Protein AF-A0A6A1Q3D6-F1 (afdb_monomer_lite)

Sequence (151 aa):
LRQRRPGRRQGRGWGRGRGHGARGGKAEDREWLPVTKLGRLVKDMKIKSLEEIYLFSLPIKESEIIDFFLRASLKDEVLKIMPVQKQTSAGQRTRFKAGCTATLGNFAKATFDAISKTYSYLTPYLWKETVFTKSPYQEFTDHLVKTHTRV

Foldseek 3Di:
DDDDDDDDDDDDDPPPPPDPPPPPPPPDVDDDDDPDPVSVCQVVCVDPDVVLCVVVVPDDDDCVSVCSHCVVPDDDDQPDKDWDWDADPVGIDIDIDSADPDPVNVVVVVVVVVVVCVVVDDDPVNPPDDDDDDRSCVVCVVVSVPPPDDD

pLDDT: mean 79.07, std 19.62, range [31.59, 95.69]

Organism: Balaenoptera physalus (NCBI:txid9770)

Structure (mmCIF, N/CA/C/O backbone):
data_AF-A0A6A1Q3D6-F1
#
_entry.id   AF-A0A6A1Q3D6-F1
#
loop_
_atom_site.group_PDB
_atom_site.id
_atom_site.type_symbol
_atom_site.label_atom_id
_atom_site.label_alt_id
_atom_site.label_comp_id
_atom_site.label_asym_id
_atom_site.label_entity_id
_atom_site.label_seq_id
_atom_site.pdbx_PDB_ins_code
_atom_site.Cartn_x
_atom_site.Cartn_y
_atom_site.Cartn_z
_atom_site.occupancy
_atom_site.B_iso_or_equiv
_atom_site.auth_seq_id
_atom_site.auth_comp_id
_atom_site.auth_asym_id
_atom_site.auth_atom_id
_atom_site.pdbx_PDB_model_num
ATOM 1 N N . LEU A 1 1 ? 6.501 -2.565 -78.449 1.00 41.56 1 LEU A N 1
ATOM 2 C CA . LEU A 1 1 ? 7.120 -1.585 -77.518 1.00 41.56 1 LEU A CA 1
ATOM 3 C C . LEU A 1 1 ? 6.278 -0.310 -77.485 1.00 41.56 1 LEU A C 1
ATOM 5 O O . LEU A 1 1 ? 5.764 0.059 -78.527 1.00 41.56 1 LEU A O 1
ATOM 9 N N . ARG A 1 2 ? 6.216 0.353 -76.318 1.00 31.59 2 ARG A N 1
ATOM 10 C CA . ARG A 1 2 ? 5.462 1.580 -75.948 1.00 31.59 2 ARG A CA 1
ATOM 11 C C . ARG A 1 2 ? 4.020 1.353 -75.477 1.00 31.59 2 ARG A C 1
ATOM 13 O O . ARG A 1 2 ? 3.130 1.056 -76.252 1.00 31.59 2 ARG A O 1
ATOM 20 N N . GLN A 1 3 ? 3.820 1.266 -74.162 1.00 36.19 3 GLN A N 1
ATOM 21 C CA . GLN A 1 3 ? 3.681 2.374 -73.194 1.00 36.19 3 GLN A CA 1
ATOM 22 C C . GLN A 1 3 ? 2.286 3.017 -73.219 1.00 36.19 3 GLN A C 1
ATOM 24 O O . GLN A 1 3 ? 2.004 3.884 -74.038 1.00 36.19 3 GLN A O 1
ATOM 29 N N . ARG A 1 4 ? 1.465 2.659 -72.225 1.00 34.00 4 ARG A N 1
ATOM 30 C CA . ARG A 1 4 ? 0.424 3.525 -71.657 1.00 34.00 4 ARG A CA 1
ATOM 31 C C . ARG A 1 4 ? 0.425 3.367 -70.131 1.00 34.00 4 ARG A C 1
ATOM 33 O O . ARG A 1 4 ? 0.056 2.324 -69.604 1.00 34.00 4 ARG A O 1
ATOM 40 N N . ARG A 1 5 ? 0.855 4.411 -69.426 1.00 37.56 5 ARG A N 1
ATOM 41 C CA . ARG A 1 5 ? 0.463 4.746 -68.043 1.00 37.56 5 ARG A CA 1
ATOM 42 C C . ARG A 1 5 ? -0.208 6.137 -68.108 1.00 37.56 5 ARG A C 1
ATOM 44 O O . ARG A 1 5 ? 0.009 6.831 -69.096 1.00 37.56 5 ARG A O 1
ATOM 51 N N . PRO A 1 6 ? -0.815 6.662 -67.033 1.00 48.72 6 PRO A N 1
ATOM 52 C CA . PRO A 1 6 ? -1.870 6.121 -66.169 1.00 48.72 6 PRO A CA 1
ATOM 53 C C . PRO A 1 6 ? -3.030 7.148 -66.025 1.00 48.72 6 PRO A C 1
ATOM 55 O O . PRO A 1 6 ? -2.848 8.334 -66.282 1.00 48.72 6 PRO A O 1
ATOM 58 N N . GLY A 1 7 ? -4.222 6.742 -65.571 1.00 35.59 7 GLY A N 1
ATOM 59 C CA . GLY A 1 7 ? -5.376 7.653 -65.473 1.00 35.59 7 GLY A CA 1
ATOM 60 C C . GLY A 1 7 ? -6.240 7.456 -64.230 1.00 35.59 7 GLY A C 1
ATOM 61 O O . GLY A 1 7 ? -7.177 6.672 -64.252 1.00 35.59 7 GLY A O 1
ATOM 62 N N . ARG A 1 8 ? -5.898 8.189 -63.162 1.00 42.59 8 ARG A N 1
ATOM 63 C CA . ARG A 1 8 ? -6.758 8.683 -62.065 1.00 42.59 8 ARG A CA 1
ATOM 64 C C . ARG A 1 8 ? -7.980 7.834 -61.667 1.00 42.59 8 ARG A C 1
ATOM 66 O O . ARG A 1 8 ? -9.087 8.062 -62.143 1.00 42.59 8 ARG A O 1
ATOM 73 N N . ARG A 1 9 ? -7.831 7.032 -60.606 1.00 37.78 9 ARG A N 1
ATOM 74 C CA . ARG A 1 9 ? -8.917 6.864 -59.628 1.00 37.78 9 ARG A CA 1
ATOM 75 C C . ARG A 1 9 ? -8.699 7.860 -58.496 1.00 37.78 9 ARG A C 1
ATOM 77 O O . ARG A 1 9 ? -7.696 7.811 -57.791 1.00 37.78 9 ARG A O 1
ATOM 84 N N . GLN A 1 10 ? -9.631 8.799 -58.412 1.00 43.88 10 GLN A N 1
ATOM 85 C CA . GLN A 1 10 ? -9.745 9.839 -57.402 1.00 43.88 10 GLN A CA 1
ATOM 86 C C . GLN A 1 10 ? -9.635 9.220 -56.003 1.00 43.88 10 GLN A C 1
ATOM 88 O O . GLN A 1 10 ? -10.494 8.447 -55.579 1.00 43.88 10 GLN A O 1
ATOM 93 N N . GLY A 1 11 ? -8.539 9.532 -55.310 1.00 39.00 11 GLY A N 1
ATOM 94 C CA . GLY A 1 11 ? -8.370 9.209 -53.903 1.00 39.00 11 GLY A CA 1
ATOM 95 C C . GLY A 1 11 ? -9.460 9.907 -53.101 1.00 39.00 11 GLY A C 1
ATOM 96 O O . GLY A 1 11 ? -9.608 11.126 -53.168 1.00 39.00 11 GLY A O 1
ATOM 97 N N . ARG A 1 12 ? -10.233 9.117 -52.355 1.00 42.75 12 ARG A N 1
ATOM 98 C CA . ARG A 1 12 ? -11.112 9.615 -51.300 1.00 42.75 12 ARG A CA 1
ATOM 99 C C . ARG A 1 12 ? -10.246 10.398 -50.317 1.00 42.75 12 ARG A C 1
ATOM 101 O O . ARG A 1 12 ? -9.299 9.847 -49.761 1.00 42.75 12 ARG A O 1
ATOM 108 N N . GLY A 1 13 ? -10.546 11.684 -50.158 1.00 36.84 13 GLY A N 1
ATOM 109 C CA . GLY A 1 13 ? -9.847 12.561 -49.232 1.00 36.84 13 GLY A CA 1
ATOM 110 C C . GLY A 1 13 ? -9.879 11.978 -47.826 1.00 36.84 13 GLY A C 1
ATOM 111 O O . GLY A 1 13 ? -10.941 11.837 -47.223 1.00 36.84 13 GLY A O 1
ATOM 112 N N . TRP A 1 14 ? -8.708 11.641 -47.296 1.00 40.50 14 TRP A N 1
ATOM 113 C CA . TRP A 1 14 ? -8.535 11.513 -45.860 1.00 40.50 14 TRP A CA 1
ATOM 114 C C . TRP A 1 14 ? -8.597 12.915 -45.274 1.00 40.50 14 TRP A C 1
ATOM 116 O O . TRP A 1 14 ? -7.667 13.713 -45.417 1.00 40.50 14 TRP A O 1
ATOM 126 N N . GLY A 1 15 ? -9.738 13.217 -44.654 1.00 41.84 15 GLY A N 1
ATOM 127 C CA . GLY A 1 15 ? -9.901 14.381 -43.805 1.00 41.84 15 GLY A CA 1
ATOM 128 C C . GLY A 1 15 ? -8.746 14.420 -42.816 1.00 41.84 15 GLY A C 1
ATOM 129 O O . GLY A 1 15 ? -8.556 13.500 -42.021 1.00 41.84 15 GLY A O 1
ATOM 130 N N . ARG A 1 16 ? -7.948 15.484 -42.899 1.00 47.12 16 ARG A N 1
ATOM 131 C CA . ARG A 1 16 ? -6.964 15.824 -41.879 1.00 47.12 16 ARG A CA 1
ATOM 132 C C . ARG A 1 16 ? -7.742 16.142 -40.607 1.00 47.12 16 ARG A C 1
ATOM 134 O O . ARG A 1 16 ? -8.174 17.275 -40.405 1.00 47.12 16 ARG A O 1
ATOM 141 N N . GLY A 1 17 ? -7.965 15.109 -39.795 1.00 42.94 17 GLY A N 1
ATOM 142 C CA . GLY A 1 17 ? -8.425 15.232 -38.423 1.00 42.94 17 GLY A CA 1
ATOM 143 C C . GLY A 1 17 ? -7.482 16.183 -37.710 1.00 42.94 17 GLY A C 1
ATOM 144 O O . GLY A 1 17 ? -6.297 15.897 -37.540 1.00 42.94 17 GLY A O 1
ATOM 145 N N . ARG A 1 18 ? -8.020 17.366 -37.423 1.00 50.16 18 ARG A N 1
ATOM 146 C CA . ARG A 1 18 ? -7.360 18.476 -36.751 1.00 50.16 18 ARG A CA 1
ATOM 147 C C . ARG A 1 18 ? -6.703 17.960 -35.479 1.00 50.16 18 ARG A C 1
ATOM 149 O O . ARG A 1 18 ? -7.322 17.214 -34.725 1.00 50.16 18 ARG A O 1
ATOM 156 N N . GLY A 1 19 ? -5.445 18.352 -35.294 1.00 43.78 19 GLY A N 1
ATOM 157 C CA . GLY A 1 19 ? -4.629 17.965 -34.158 1.00 43.78 19 GLY A CA 1
ATOM 158 C C . GLY A 1 19 ? -5.402 18.105 -32.855 1.00 43.78 19 GLY A C 1
ATOM 159 O O . GLY A 1 19 ? -5.912 19.177 -32.531 1.00 43.78 19 GLY A O 1
ATOM 160 N N . HIS A 1 20 ? -5.474 17.003 -32.113 1.00 46.34 20 HIS A N 1
ATOM 161 C CA . HIS A 1 20 ? -5.787 17.067 -30.700 1.00 46.34 20 HIS A CA 1
ATOM 162 C C . HIS A 1 20 ? -4.698 17.916 -30.057 1.00 46.34 20 HIS A C 1
ATOM 164 O O . HIS A 1 20 ? -3.538 17.508 -29.991 1.00 46.34 20 HIS A O 1
ATOM 170 N N . GLY A 1 21 ? -5.080 19.130 -29.660 1.00 43.81 21 GLY A N 1
ATOM 171 C CA . GLY A 1 21 ? -4.223 20.032 -28.920 1.00 43.81 21 GLY A CA 1
ATOM 172 C C . GLY A 1 21 ? -3.617 19.275 -27.750 1.00 43.81 21 GLY A C 1
ATOM 173 O O . GLY A 1 21 ? -4.338 18.752 -26.898 1.00 43.81 21 GLY A O 1
ATOM 174 N N . ALA A 1 22 ? -2.289 19.212 -27.728 1.00 51.16 22 ALA A N 1
ATOM 175 C CA . ALA A 1 22 ? -1.538 18.871 -26.539 1.00 51.16 22 ALA A CA 1
ATOM 176 C C . ALA A 1 22 ? -1.780 19.999 -25.533 1.00 51.16 22 ALA A C 1
ATOM 178 O O . ALA A 1 22 ? -0.991 20.932 -25.399 1.00 51.16 22 ALA A O 1
ATOM 179 N N . ARG A 1 23 ? -2.930 19.944 -24.858 1.00 49.66 23 ARG A N 1
ATOM 180 C CA . ARG A 1 23 ? -3.241 20.765 -23.697 1.00 49.66 23 ARG A CA 1
ATOM 181 C C . ARG A 1 23 ? -2.432 20.173 -22.547 1.00 49.66 23 ARG A C 1
ATOM 183 O O . ARG A 1 23 ? -2.961 19.497 -21.672 1.00 49.66 23 ARG A O 1
ATOM 190 N N . GLY A 1 24 ? -1.119 20.381 -22.608 1.00 52.38 24 GLY A N 1
ATOM 191 C CA . GLY A 1 24 ? -0.220 20.259 -21.472 1.00 52.38 24 GLY A CA 1
ATOM 192 C C . GLY A 1 24 ? -0.541 21.390 -20.508 1.00 52.38 24 GLY A C 1
ATOM 193 O O . GLY A 1 24 ? 0.218 22.345 -20.390 1.00 52.38 24 GLY A O 1
ATOM 194 N N . GLY A 1 25 ? -1.723 21.321 -19.891 1.00 48.81 25 GLY A N 1
ATOM 195 C CA . GLY A 1 25 ? -2.003 22.099 -18.702 1.00 48.81 25 GLY A CA 1
ATOM 196 C C . GLY A 1 25 ? -0.977 21.671 -17.670 1.00 48.81 25 GLY A C 1
ATOM 197 O O . GLY A 1 25 ? -0.877 20.482 -17.362 1.00 48.81 25 GLY A O 1
ATOM 198 N N . LYS A 1 26 ? -0.178 22.634 -17.210 1.00 52.81 26 LYS A N 1
ATOM 199 C CA . LYS A 1 26 ? 0.660 22.498 -16.022 1.00 52.81 26 LYS A CA 1
ATOM 200 C C . LYS A 1 26 ? -0.229 21.856 -14.957 1.00 52.81 26 LYS A C 1
ATOM 202 O O . LYS A 1 26 ? -1.303 22.386 -14.679 1.00 52.81 26 LYS A O 1
ATOM 207 N N . ALA A 1 27 ? 0.139 20.669 -14.485 1.00 56.81 27 ALA A N 1
ATOM 208 C CA . ALA A 1 27 ? -0.567 20.044 -13.385 1.00 56.81 27 ALA A CA 1
ATOM 209 C C . ALA A 1 27 ? -0.338 20.954 -12.180 1.00 56.81 27 ALA A C 1
ATOM 211 O O . ALA A 1 27 ? 0.725 20.925 -11.571 1.00 56.81 27 ALA A O 1
ATOM 212 N N . GLU A 1 28 ? -1.288 21.851 -11.929 1.00 58.62 28 GLU A N 1
ATOM 213 C CA . GLU A 1 28 ? -1.453 22.460 -10.617 1.00 58.62 28 GLU A CA 1
ATOM 214 C C . GLU A 1 28 ? -1.482 21.314 -9.602 1.00 58.62 28 GLU A C 1
ATOM 216 O O . GLU A 1 28 ? -1.985 20.237 -9.943 1.00 58.62 28 GLU A O 1
ATOM 221 N N . ASP A 1 29 ? -0.911 21.511 -8.412 1.00 59.88 29 ASP A N 1
ATOM 222 C CA . ASP A 1 29 ? -0.988 20.541 -7.318 1.00 59.88 29 ASP A CA 1
ATOM 223 C C . ASP A 1 29 ? -2.467 20.304 -7.010 1.00 59.88 29 ASP A C 1
ATOM 225 O O . ASP A 1 29 ? -3.111 21.046 -6.269 1.00 59.88 29 ASP A O 1
ATOM 229 N N . ARG A 1 30 ? -3.044 19.311 -7.689 1.00 72.00 30 ARG A N 1
ATOM 230 C CA . ARG A 1 30 ? -4.455 18.988 -7.575 1.00 72.00 30 ARG A CA 1
ATOM 231 C C . ARG A 1 30 ? -4.647 18.477 -6.169 1.00 72.00 30 ARG A C 1
ATOM 233 O O . ARG A 1 30 ? -4.029 17.489 -5.778 1.00 72.00 30 ARG A O 1
ATOM 240 N N . GLU A 1 31 ? -5.517 19.149 -5.432 1.00 83.00 31 GLU A N 1
ATOM 241 C CA . GLU A 1 31 ? -5.974 18.642 -4.154 1.00 83.00 31 GLU A CA 1
ATOM 242 C C . GLU A 1 31 ? -6.473 17.204 -4.355 1.00 83.00 31 GLU A C 1
ATOM 244 O O . GLU A 1 31 ? -7.299 16.935 -5.233 1.00 83.00 31 GLU A O 1
ATOM 249 N N . TRP A 1 32 ? -5.930 16.263 -3.582 1.00 89.81 32 TRP A N 1
ATOM 250 C CA . TRP A 1 32 ? -6.307 14.861 -3.697 1.00 89.81 32 TRP A CA 1
ATOM 251 C C . TRP A 1 32 ? -7.790 14.701 -3.341 1.00 89.81 32 TRP A C 1
ATOM 253 O O . TRP A 1 32 ? -8.207 14.924 -2.201 1.00 89.81 32 TRP A O 1
ATOM 263 N N . LEU A 1 33 ? -8.598 14.338 -4.339 1.00 89.44 33 LEU A N 1
ATOM 264 C CA . LEU A 1 33 ? -10.008 13.993 -4.188 1.00 89.44 33 LEU A CA 1
ATOM 265 C C . LEU A 1 33 ? -10.132 12.464 -4.179 1.00 89.44 33 LEU A C 1
ATOM 267 O O . LEU A 1 33 ? -10.061 11.848 -5.246 1.00 89.44 33 LEU A O 1
ATOM 271 N N . PRO A 1 34 ? -10.291 11.836 -3.002 1.00 91.38 34 PRO A N 1
ATOM 272 C CA . PRO A 1 34 ? -10.255 10.388 -2.892 1.00 91.38 34 PRO A CA 1
ATOM 273 C C . PRO A 1 34 ? -11.461 9.751 -3.579 1.00 91.38 34 PRO A C 1
ATOM 275 O O . PRO A 1 34 ? -12.609 10.157 -3.380 1.00 91.38 34 PRO A O 1
ATOM 278 N N . VAL A 1 35 ? -11.206 8.704 -4.359 1.00 89.88 35 VAL A N 1
ATOM 279 C CA . VAL A 1 35 ? -12.244 7.999 -5.129 1.00 89.88 35 VAL A CA 1
ATOM 280 C C . VAL A 1 35 ? -12.695 6.743 -4.379 1.00 89.88 35 VAL A C 1
ATOM 282 O O . VAL A 1 35 ? -13.876 6.375 -4.343 1.00 89.88 35 VAL A O 1
ATOM 285 N N . THR A 1 36 ? -11.748 6.073 -3.733 1.00 92.44 36 THR A N 1
ATOM 286 C CA . THR A 1 36 ? -11.956 4.845 -2.975 1.00 92.44 36 THR A CA 1
ATOM 287 C C . THR A 1 36 ? -12.557 5.114 -1.594 1.00 92.44 36 THR A C 1
ATOM 289 O O . THR A 1 36 ? -12.526 6.220 -1.054 1.00 92.44 36 THR A O 1
ATOM 292 N N . LYS A 1 37 ? -13.151 4.071 -0.997 1.00 91.94 37 LYS A N 1
ATOM 293 C CA . LYS A 1 37 ? -13.584 4.105 0.411 1.00 91.94 37 LYS A CA 1
ATOM 294 C C . LYS A 1 37 ? -12.383 4.325 1.333 1.00 91.94 37 LYS A C 1
ATOM 296 O O . LYS A 1 37 ? -12.468 5.120 2.255 1.00 91.94 37 LYS A O 1
ATOM 301 N N . LEU A 1 38 ? -11.270 3.650 1.040 1.00 93.12 38 LEU A N 1
ATOM 302 C CA . LEU A 1 38 ? -10.036 3.757 1.809 1.00 93.12 38 LEU A CA 1
ATOM 303 C C . LEU A 1 38 ? -9.437 5.163 1.725 1.00 93.12 38 LEU A C 1
ATOM 305 O O . LEU A 1 38 ? -9.164 5.746 2.764 1.00 93.12 38 LEU A O 1
ATOM 309 N N . GLY A 1 39 ? -9.330 5.743 0.525 1.00 93.19 39 GLY A N 1
ATOM 310 C CA . GLY A 1 39 ? -8.850 7.116 0.352 1.00 93.19 39 GLY A CA 1
ATOM 311 C C . GLY A 1 39 ? -9.679 8.134 1.137 1.00 93.19 39 GLY A C 1
ATOM 312 O O . GLY A 1 39 ? -9.115 8.998 1.798 1.00 93.19 39 GLY A O 1
ATOM 313 N N . ARG A 1 40 ? -11.015 7.992 1.147 1.00 91.88 40 ARG A N 1
ATOM 314 C CA . ARG A 1 40 ? -11.905 8.851 1.951 1.00 91.88 40 ARG A CA 1
ATOM 315 C C . ARG A 1 40 ? -11.614 8.720 3.444 1.00 91.88 40 ARG A C 1
ATOM 317 O O . ARG A 1 40 ? -11.365 9.716 4.106 1.00 91.88 40 ARG A O 1
ATOM 324 N N . LEU A 1 41 ? -11.558 7.490 3.958 1.00 92.94 41 LEU A N 1
ATOM 325 C CA . LEU A 1 41 ? -11.254 7.245 5.373 1.00 92.94 41 LEU A CA 1
ATOM 326 C C . LEU A 1 41 ? -9.874 7.772 5.791 1.00 92.94 41 LEU A C 1
ATOM 328 O O . LEU A 1 41 ? -9.722 8.230 6.922 1.00 92.94 41 LEU A O 1
ATOM 332 N N . VAL A 1 42 ? -8.885 7.717 4.898 1.00 93.56 42 VAL A N 1
ATOM 333 C CA . VAL A 1 42 ? -7.542 8.259 5.147 1.00 93.56 42 VAL A CA 1
ATOM 334 C C . VAL A 1 42 ? -7.560 9.790 5.129 1.00 93.56 42 VAL A C 1
ATOM 336 O O . VAL A 1 42 ? -7.079 10.403 6.079 1.00 93.56 42 VAL A O 1
ATOM 339 N N . LYS A 1 43 ? -8.175 10.417 4.115 1.00 90.94 43 LYS A N 1
ATOM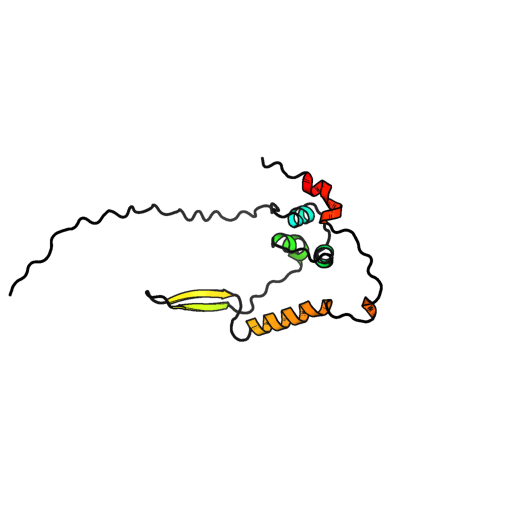 340 C CA . LYS A 1 43 ? -8.273 11.885 4.016 1.00 90.94 43 LYS A CA 1
ATOM 341 C C . LYS A 1 43 ? -9.024 12.493 5.206 1.00 90.94 43 LYS A C 1
ATOM 343 O O . LYS A 1 43 ? -8.605 13.519 5.732 1.00 90.94 43 LYS A O 1
ATOM 348 N N . ASP A 1 44 ? -10.076 11.825 5.674 1.00 90.75 44 ASP A N 1
ATOM 349 C CA . ASP A 1 44 ? -10.890 12.265 6.814 1.00 90.75 44 ASP A CA 1
ATOM 350 C C . ASP A 1 44 ? -10.279 11.885 8.183 1.00 90.75 44 ASP A C 1
ATOM 352 O O . ASP A 1 44 ? -10.947 11.981 9.218 1.00 90.75 44 ASP A O 1
ATOM 356 N N . MET A 1 45 ? -9.017 11.427 8.199 1.00 90.75 45 MET A N 1
ATOM 357 C CA . MET A 1 45 ? -8.247 11.020 9.386 1.00 90.75 45 MET A CA 1
ATOM 358 C C . MET A 1 45 ? -8.943 9.969 10.269 1.00 90.75 45 MET A C 1
ATOM 360 O O . MET A 1 45 ? -8.772 9.945 11.492 1.00 90.75 45 MET A O 1
ATOM 364 N N . LYS A 1 46 ? -9.751 9.091 9.666 1.00 90.94 46 LYS A N 1
ATOM 365 C CA . LYS A 1 46 ? -10.378 7.956 10.362 1.00 90.94 46 LYS A CA 1
ATOM 366 C C . LYS A 1 46 ? -9.417 6.787 10.516 1.00 90.94 46 LYS A C 1
ATOM 368 O O . LYS A 1 46 ? -9.435 6.141 11.556 1.00 90.94 46 LYS A O 1
ATOM 373 N N . ILE A 1 47 ? -8.576 6.567 9.508 1.00 93.19 47 ILE A N 1
ATOM 374 C CA . ILE A 1 47 ? -7.453 5.628 9.559 1.00 93.19 47 ILE A CA 1
ATOM 375 C C . ILE A 1 47 ? -6.201 6.425 9.902 1.00 93.19 47 ILE A C 1
ATOM 377 O O . ILE A 1 47 ? -5.844 7.355 9.174 1.00 93.19 47 ILE A O 1
ATOM 381 N N . LYS A 1 48 ? -5.550 6.085 11.016 1.00 90.31 48 LYS A N 1
ATOM 382 C CA . LYS A 1 48 ? -4.428 6.878 11.551 1.00 90.31 48 LYS A CA 1
ATOM 383 C C . LYS A 1 48 ? -3.061 6.352 11.136 1.00 90.31 48 LYS A C 1
ATOM 385 O O . LYS A 1 48 ? -2.087 7.098 11.205 1.00 90.31 48 LYS A O 1
ATOM 390 N N . SER A 1 49 ? -2.977 5.090 10.724 1.00 92.94 49 SER A N 1
ATOM 391 C CA . SER A 1 49 ? -1.711 4.451 10.378 1.00 92.94 49 SER A CA 1
ATOM 392 C C . SER A 1 49 ? -1.856 3.450 9.235 1.00 92.94 49 SER A C 1
ATOM 394 O O . SER A 1 49 ? -2.932 2.923 8.946 1.00 92.94 49 SER A O 1
ATOM 396 N N . LEU A 1 50 ? -0.723 3.152 8.597 1.00 92.38 50 LEU A N 1
ATOM 397 C CA . LEU A 1 50 ? -0.627 2.114 7.573 1.00 92.38 50 LEU A CA 1
ATOM 398 C C . LEU A 1 50 ? -0.795 0.701 8.163 1.00 92.38 50 LEU A C 1
ATOM 400 O O . LEU A 1 50 ? -1.205 -0.221 7.463 1.00 92.38 50 LEU A O 1
ATOM 404 N N . GLU A 1 51 ? -0.531 0.535 9.461 1.00 92.44 51 GLU A N 1
ATOM 405 C CA . GLU A 1 51 ? -0.684 -0.734 10.179 1.00 92.44 51 GLU A CA 1
ATOM 406 C C . GLU A 1 51 ? -2.143 -1.191 10.216 1.00 92.44 51 GLU A C 1
ATOM 408 O O . GLU A 1 51 ? -2.416 -2.365 9.982 1.00 92.44 51 GLU A O 1
ATOM 413 N N . GLU A 1 52 ? -3.090 -0.269 10.418 1.00 92.31 52 GLU A N 1
ATOM 414 C CA . GLU A 1 52 ? -4.525 -0.577 10.363 1.00 92.31 52 GLU A CA 1
ATOM 415 C C . GLU A 1 52 ? -4.929 -1.109 8.979 1.00 92.31 52 GLU A C 1
ATOM 417 O O . GLU A 1 52 ? -5.731 -2.035 8.866 1.00 92.31 52 GLU A O 1
ATOM 422 N N . ILE A 1 53 ? -4.341 -0.569 7.907 1.00 94.31 53 ILE A N 1
ATOM 423 C CA . ILE A 1 53 ? -4.590 -1.026 6.532 1.00 94.31 53 ILE A CA 1
ATOM 424 C C . ILE A 1 53 ? -4.023 -2.437 6.327 1.00 94.31 53 ILE A C 1
ATOM 426 O O . ILE A 1 53 ? -4.694 -3.295 5.741 1.00 94.31 53 ILE A O 1
ATOM 430 N N . TYR A 1 54 ? -2.806 -2.684 6.819 1.00 94.12 54 TYR A N 1
ATOM 431 C CA . TYR A 1 54 ? -2.128 -3.973 6.689 1.00 94.12 54 TYR A CA 1
ATOM 432 C C . TYR A 1 54 ? -2.757 -5.077 7.539 1.00 94.12 54 TYR A C 1
ATOM 434 O O . TYR A 1 54 ? -2.874 -6.201 7.049 1.00 94.12 54 TYR A O 1
ATOM 442 N N . LEU A 1 55 ? -3.246 -4.766 8.742 1.00 93.06 55 LEU A N 1
ATOM 443 C CA . LEU A 1 55 ? -3.915 -5.727 9.623 1.00 93.06 55 LEU A CA 1
ATOM 444 C C . LEU A 1 55 ? -5.113 -6.398 8.935 1.00 93.06 55 LEU A C 1
ATOM 446 O O . LEU A 1 55 ? -5.301 -7.607 9.041 1.00 93.06 55 LEU A O 1
ATOM 450 N N . PHE A 1 56 ? -5.891 -5.622 8.177 1.00 93.31 56 PHE A N 1
ATOM 451 C CA . PHE A 1 56 ? -7.060 -6.113 7.441 1.00 93.31 56 PHE A CA 1
ATOM 452 C C . PHE A 1 56 ? -6.773 -6.440 5.968 1.00 93.31 56 PHE A C 1
ATOM 454 O O . PHE A 1 56 ? -7.706 -6.735 5.221 1.00 93.31 56 PHE A O 1
ATOM 461 N N . SER A 1 57 ? -5.506 -6.390 5.532 1.00 93.56 57 SER A N 1
ATOM 462 C CA . SER A 1 57 ? -5.090 -6.672 4.147 1.00 93.56 57 SER A CA 1
ATOM 463 C C . SER A 1 57 ? -5.886 -5.884 3.091 1.00 93.56 57 SER A C 1
ATOM 465 O O . SER A 1 57 ? -6.244 -6.410 2.031 1.00 93.56 57 SER A O 1
ATOM 467 N N . LEU A 1 58 ? -6.202 -4.614 3.373 1.00 93.12 58 LEU A N 1
ATOM 468 C CA . LEU A 1 58 ? -7.007 -3.797 2.464 1.00 93.12 58 LEU A CA 1
ATOM 469 C C . LEU A 1 58 ? -6.163 -3.325 1.261 1.00 93.12 58 LEU A C 1
ATOM 471 O O . LEU A 1 58 ? -5.063 -2.804 1.447 1.00 93.12 58 LEU A O 1
ATOM 475 N N . PRO A 1 59 ? -6.661 -3.451 0.015 1.00 94.69 59 PRO A N 1
ATOM 476 C CA . PRO A 1 59 ? -5.882 -3.106 -1.169 1.00 94.69 59 PRO A CA 1
ATOM 477 C C . PRO A 1 59 ? -5.780 -1.588 -1.368 1.00 94.69 59 PRO A C 1
ATOM 479 O O . PRO A 1 59 ? -6.791 -0.905 -1.561 1.00 94.69 59 PRO A O 1
ATOM 482 N N . ILE A 1 60 ? -4.550 -1.077 -1.411 1.00 95.12 60 ILE A N 1
ATOM 483 C CA . ILE A 1 60 ? -4.240 0.322 -1.731 1.00 95.12 60 ILE A CA 1
ATOM 484 C C . ILE A 1 60 ? -4.221 0.493 -3.255 1.00 95.12 60 ILE A C 1
ATOM 486 O O . ILE A 1 60 ? -3.501 -0.212 -3.960 1.00 95.12 60 ILE A O 1
ATOM 490 N N . LYS A 1 61 ? -5.039 1.417 -3.773 1.00 94.19 61 LYS A N 1
ATOM 491 C CA . LYS A 1 61 ? -5.165 1.704 -5.218 1.00 94.19 61 LYS A CA 1
ATOM 492 C C . LYS A 1 61 ? -4.834 3.150 -5.596 1.00 94.19 61 LYS A C 1
ATOM 494 O O . LYS A 1 61 ? -4.720 3.438 -6.781 1.00 94.19 61 LYS A O 1
ATOM 499 N N . GLU A 1 62 ? -4.711 4.030 -4.608 1.00 92.88 62 GLU A N 1
ATOM 500 C CA . GLU A 1 62 ? -4.350 5.443 -4.764 1.00 92.88 62 GLU A CA 1
ATOM 501 C C . GLU A 1 62 ? -2.991 5.634 -4.083 1.00 92.88 62 GLU A C 1
ATOM 503 O O . GLU A 1 62 ? -2.817 5.207 -2.938 1.00 92.88 62 GLU A O 1
ATOM 508 N N . SER A 1 63 ? -2.009 6.195 -4.792 1.00 91.94 63 SER A N 1
ATOM 509 C CA . SER A 1 63 ? -0.658 6.406 -4.245 1.00 91.94 63 SER A CA 1
ATOM 510 C C . SER A 1 63 ? -0.645 7.512 -3.199 1.00 91.94 63 SER A C 1
ATOM 512 O O . SER A 1 63 ? 0.133 7.454 -2.251 1.00 91.94 63 SER A O 1
ATOM 514 N N . GLU A 1 64 ? -1.577 8.454 -3.317 1.00 93.19 64 GLU A N 1
ATOM 515 C CA . GLU A 1 64 ? -1.751 9.590 -2.420 1.00 93.19 64 GLU A CA 1
ATOM 516 C C . GLU A 1 64 ? -2.006 9.153 -0.966 1.00 93.19 64 GLU A C 1
ATOM 518 O O . GLU A 1 64 ? -1.688 9.886 -0.035 1.00 93.19 64 G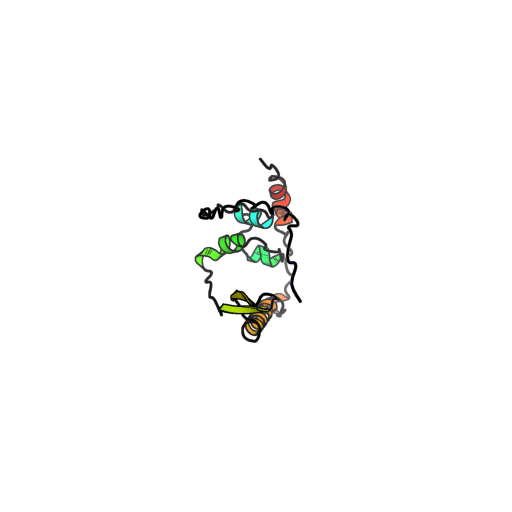LU A O 1
ATOM 523 N N . ILE A 1 65 ? -2.507 7.929 -0.751 1.00 93.50 65 ILE A N 1
ATOM 524 C CA . ILE A 1 65 ? -2.629 7.316 0.581 1.00 93.50 65 ILE A CA 1
ATOM 525 C C . ILE A 1 65 ? -1.250 7.107 1.217 1.00 93.50 65 ILE A C 1
ATOM 527 O O . ILE A 1 65 ? -1.062 7.390 2.397 1.00 93.50 65 ILE A O 1
ATOM 531 N N . ILE A 1 66 ? -0.289 6.589 0.448 1.00 92.56 66 ILE A N 1
ATOM 532 C CA . ILE A 1 66 ? 1.080 6.356 0.922 1.00 92.56 66 ILE A CA 1
ATOM 533 C C . ILE A 1 66 ? 1.773 7.700 1.126 1.00 92.56 66 ILE A C 1
ATOM 535 O O . ILE A 1 66 ? 2.430 7.888 2.150 1.00 92.56 66 ILE A O 1
ATOM 539 N N . ASP A 1 67 ? 1.560 8.647 0.209 1.00 91.38 67 ASP A N 1
ATOM 540 C CA . ASP A 1 67 ? 2.085 10.003 0.347 1.00 91.38 67 ASP A CA 1
ATOM 541 C C . ASP A 1 67 ? 1.563 10.654 1.632 1.00 91.38 67 ASP A C 1
ATOM 543 O O . ASP A 1 67 ? 2.355 11.177 2.405 1.00 91.38 67 ASP A O 1
ATOM 547 N N . PHE A 1 68 ? 0.269 10.556 1.945 1.00 90.69 68 PHE A N 1
ATOM 548 C CA . PHE A 1 68 ? -0.296 11.128 3.173 1.00 90.69 68 PHE A CA 1
ATOM 549 C C . PHE A 1 68 ? 0.433 10.666 4.449 1.00 90.69 68 PHE A C 1
ATOM 551 O O . PHE A 1 68 ? 0.687 11.482 5.335 1.00 90.69 68 PHE A O 1
ATOM 558 N N . PHE A 1 69 ? 0.815 9.387 4.531 1.00 91.69 69 PHE A N 1
ATOM 559 C CA . PHE A 1 69 ? 1.489 8.835 5.711 1.00 91.69 69 PHE A CA 1
ATOM 560 C C . PHE A 1 69 ? 3.016 8.989 5.696 1.00 91.69 69 PHE A C 1
ATOM 562 O O . PHE A 1 69 ? 3.614 9.181 6.754 1.00 91.69 69 PHE A O 1
ATOM 569 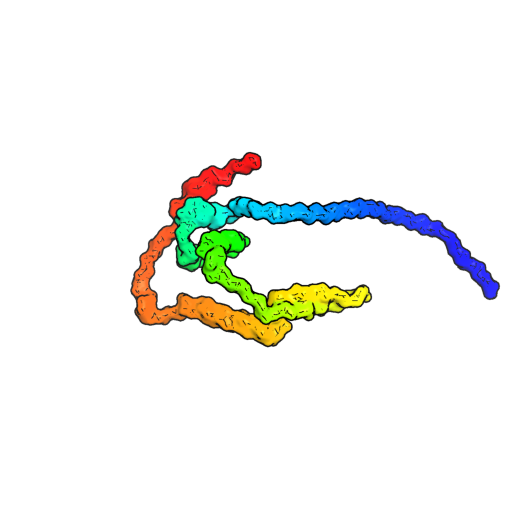N N . LEU A 1 70 ? 3.663 8.872 4.532 1.00 91.75 70 LEU A N 1
ATOM 570 C CA . LEU A 1 70 ? 5.119 8.703 4.429 1.00 91.75 70 LEU A CA 1
ATOM 571 C C . LEU A 1 70 ? 5.832 9.803 3.628 1.00 91.75 70 LEU A C 1
ATOM 573 O O . LEU A 1 70 ? 7.043 9.697 3.433 1.00 91.75 70 LEU A O 1
ATOM 577 N N . ARG A 1 71 ? 5.147 10.882 3.208 1.00 85.75 71 ARG A N 1
ATOM 578 C CA . ARG A 1 71 ? 5.732 11.939 2.348 1.00 85.75 71 ARG A CA 1
ATOM 579 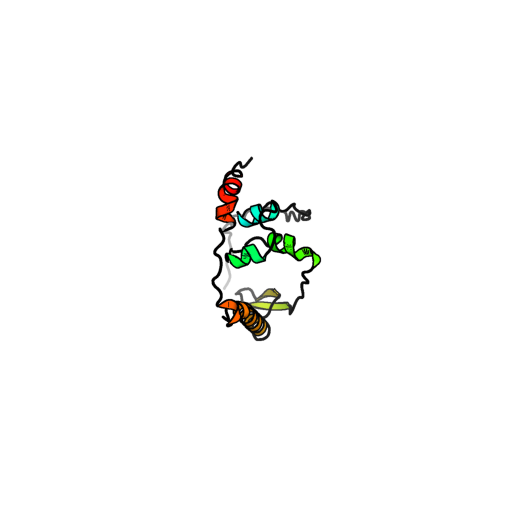C C . ARG A 1 71 ? 7.098 12.442 2.804 1.00 85.75 71 ARG A C 1
ATOM 581 O O . ARG A 1 71 ? 7.950 12.741 1.980 1.00 85.75 71 ARG A O 1
ATOM 588 N N . ALA A 1 72 ? 7.274 12.614 4.113 1.00 85.44 72 ALA A N 1
ATOM 589 C CA . ALA A 1 72 ? 8.473 13.225 4.680 1.00 85.44 72 ALA A CA 1
ATOM 590 C C . ALA A 1 72 ? 9.631 12.234 4.879 1.00 85.44 72 ALA A C 1
ATOM 592 O O . ALA A 1 72 ? 10.778 12.657 5.004 1.00 85.44 72 ALA A O 1
ATOM 593 N N . SER A 1 73 ? 9.342 10.933 4.949 1.00 90.88 73 SER A N 1
ATOM 594 C CA . SER A 1 73 ? 10.317 9.904 5.325 1.00 90.88 73 SER A CA 1
ATOM 595 C C . SER A 1 73 ? 10.690 8.968 4.178 1.00 90.88 73 SER A C 1
ATOM 597 O O . SER A 1 73 ? 11.768 8.371 4.217 1.00 90.88 73 SER A O 1
ATOM 599 N N . LEU A 1 74 ? 9.835 8.841 3.160 1.00 91.38 74 LEU A N 1
ATOM 600 C CA . LEU A 1 74 ? 10.078 7.958 2.029 1.00 91.38 74 LEU A CA 1
ATOM 601 C C . LEU A 1 74 ? 11.103 8.570 1.065 1.00 91.38 74 LEU A C 1
ATOM 603 O O . LEU A 1 74 ? 10.988 9.725 0.657 1.00 91.38 74 LEU A O 1
ATOM 607 N N . LYS A 1 75 ? 12.117 7.780 0.704 1.00 91.25 75 LYS A N 1
ATOM 608 C CA . LYS A 1 75 ? 13.120 8.130 -0.305 1.00 91.25 75 LYS A CA 1
ATOM 609 C C . LYS A 1 75 ? 12.946 7.230 -1.519 1.00 91.25 75 LYS A C 1
ATOM 611 O O . LYS A 1 75 ? 12.899 6.011 -1.369 1.00 91.25 75 LYS A O 1
ATOM 616 N N . ASP A 1 76 ? 12.939 7.837 -2.699 1.00 89.38 76 ASP A N 1
ATOM 617 C CA . ASP A 1 76 ? 12.853 7.123 -3.968 1.00 89.38 76 ASP A CA 1
ATOM 618 C C . ASP A 1 76 ? 14.227 7.042 -4.635 1.00 89.38 76 ASP A C 1
ATOM 620 O O . ASP A 1 76 ? 14.864 8.060 -4.913 1.00 89.38 76 ASP A O 1
ATOM 624 N N . GLU A 1 77 ? 14.675 5.825 -4.943 1.00 88.50 77 GLU A N 1
ATOM 625 C CA . GLU A 1 77 ? 15.928 5.581 -5.659 1.00 88.50 77 GLU A CA 1
ATOM 626 C C . GLU A 1 77 ? 15.683 4.774 -6.938 1.00 88.50 77 GLU A C 1
ATOM 628 O O . GLU A 1 77 ? 15.041 3.719 -6.945 1.00 88.50 77 GLU A O 1
ATOM 633 N N . VAL A 1 78 ? 16.218 5.263 -8.060 1.00 85.31 78 VAL A N 1
ATOM 634 C CA . VAL A 1 78 ? 16.090 4.587 -9.354 1.00 85.31 78 VAL A CA 1
ATOM 635 C C . VAL A 1 78 ? 17.201 3.553 -9.501 1.00 85.31 78 VAL A C 1
ATOM 637 O O . VAL A 1 78 ? 18.353 3.900 -9.733 1.00 85.31 78 VAL A O 1
ATOM 640 N N . LEU A 1 79 ? 16.839 2.268 -9.458 1.00 85.12 79 LEU A N 1
ATOM 641 C CA . LEU A 1 79 ? 17.805 1.172 -9.602 1.00 85.12 79 LEU A CA 1
ATOM 642 C C . LEU A 1 79 ? 18.520 1.171 -10.964 1.00 85.12 79 LEU A C 1
ATOM 644 O O . LEU A 1 79 ? 19.744 1.148 -11.043 1.00 85.12 79 LEU A O 1
ATOM 648 N N . LYS A 1 80 ? 17.759 1.116 -12.066 1.00 82.50 80 LYS A N 1
ATOM 649 C CA . LYS A 1 80 ? 18.313 1.079 -13.428 1.00 82.50 80 LYS A CA 1
ATOM 650 C C . LYS A 1 80 ? 17.269 1.470 -14.465 1.00 82.50 80 LYS A C 1
ATOM 652 O O . LYS A 1 80 ? 16.143 0.972 -14.431 1.00 82.50 80 LYS A O 1
ATOM 657 N N . ILE A 1 81 ? 17.677 2.272 -15.444 1.00 85.31 81 ILE A N 1
ATOM 658 C CA . ILE A 1 81 ? 16.890 2.572 -16.644 1.00 85.31 81 ILE A CA 1
ATOM 659 C C . ILE A 1 81 ? 17.470 1.772 -17.809 1.00 85.31 81 ILE A C 1
ATOM 661 O O . ILE A 1 81 ? 18.678 1.795 -18.045 1.00 85.31 81 ILE A O 1
ATOM 665 N N . MET A 1 82 ? 16.623 1.038 -18.530 1.00 83.94 82 MET A N 1
ATOM 666 C CA . MET A 1 82 ? 17.042 0.239 -19.686 1.00 83.94 82 MET A CA 1
ATOM 667 C C . MET A 1 82 ? 16.098 0.456 -20.874 1.00 83.94 82 MET A C 1
ATOM 669 O O . MET A 1 82 ? 14.876 0.428 -20.686 1.00 83.94 82 MET A O 1
ATOM 673 N N . PRO A 1 83 ? 16.612 0.648 -22.103 1.00 88.56 83 PRO A N 1
ATOM 674 C CA . PRO A 1 83 ? 15.776 0.643 -23.295 1.00 88.56 83 PRO A CA 1
ATOM 675 C C . PRO A 1 83 ? 15.334 -0.791 -23.614 1.00 88.56 83 PRO A C 1
ATOM 677 O O . PRO A 1 83 ? 16.157 -1.690 -23.767 1.00 88.56 83 PRO A O 1
ATOM 680 N N . VAL A 1 84 ? 14.028 -1.004 -23.744 1.00 86.38 84 VAL A N 1
ATOM 681 C CA . VAL A 1 84 ? 13.427 -2.249 -24.230 1.00 86.38 84 VAL A CA 1
ATOM 682 C C . VAL A 1 84 ? 12.892 -1.999 -25.631 1.00 86.38 84 VAL A C 1
ATOM 684 O O . VAL A 1 84 ? 12.182 -1.023 -25.885 1.00 86.38 84 VAL A O 1
ATOM 687 N N . GLN A 1 85 ? 13.255 -2.874 -26.557 1.00 90.81 85 GLN A N 1
ATOM 688 C CA . GLN A 1 85 ? 13.029 -2.678 -27.981 1.00 90.81 85 GLN A CA 1
ATOM 689 C C . GLN A 1 85 ? 12.067 -3.752 -28.487 1.00 90.81 85 GLN A C 1
ATOM 691 O O . GLN A 1 85 ? 12.291 -4.942 -28.282 1.00 90.81 85 GLN A O 1
ATOM 696 N N . LYS A 1 86 ? 10.970 -3.330 -29.123 1.00 93.25 86 LYS A N 1
ATOM 697 C CA . LYS A 1 86 ? 10.038 -4.223 -29.817 1.00 93.25 86 LYS A CA 1
ATOM 698 C C . LYS A 1 86 ? 10.207 -4.035 -31.318 1.00 93.25 86 LYS A C 1
ATOM 700 O O . LYS A 1 86 ? 9.993 -2.932 -31.823 1.00 93.25 86 LYS A O 1
ATOM 705 N N . GLN A 1 87 ? 10.528 -5.115 -32.018 1.00 95.31 87 GLN A N 1
ATOM 706 C CA . GLN A 1 87 ? 10.573 -5.116 -33.474 1.00 95.31 87 GLN A CA 1
ATOM 707 C C . GLN A 1 87 ? 9.168 -4.921 -34.062 1.00 95.31 87 GLN A C 1
ATOM 709 O O . GLN A 1 87 ? 8.190 -5.498 -33.574 1.00 95.31 87 GLN A O 1
ATOM 714 N N . THR A 1 88 ? 9.059 -4.098 -35.102 1.00 94.00 88 THR A N 1
ATOM 715 C CA . THR A 1 88 ? 7.843 -3.891 -35.895 1.00 94.00 88 THR A CA 1
ATOM 716 C C . THR A 1 88 ? 8.161 -4.037 -37.386 1.00 94.00 88 THR A C 1
ATOM 718 O O . THR A 1 88 ? 9.317 -4.079 -37.797 1.00 94.00 88 THR A O 1
ATOM 721 N N . SER A 1 89 ? 7.130 -4.129 -38.227 1.00 90.81 89 SER A N 1
ATOM 722 C CA . SER A 1 89 ? 7.301 -4.187 -39.686 1.00 90.81 89 SER A CA 1
ATOM 723 C C . SER A 1 89 ? 7.913 -2.911 -40.277 1.00 90.81 89 SER A C 1
ATOM 725 O O . SER A 1 89 ? 8.511 -2.959 -41.344 1.00 90.81 89 SER A O 1
ATOM 727 N N . ALA A 1 90 ? 7.793 -1.781 -39.575 1.00 89.94 90 ALA A N 1
ATOM 728 C CA . ALA A 1 90 ? 8.334 -0.481 -39.965 1.00 89.94 90 ALA A CA 1
ATOM 729 C C . ALA A 1 90 ? 9.556 -0.078 -39.113 1.00 89.94 90 ALA A C 1
ATOM 731 O O . ALA A 1 90 ? 9.729 1.095 -38.788 1.00 89.94 90 ALA A O 1
ATOM 732 N N . GLY A 1 91 ? 10.381 -1.051 -38.711 1.00 91.69 91 GLY A N 1
ATOM 733 C CA . GLY A 1 91 ? 11.602 -0.827 -37.934 1.00 91.69 91 GLY A CA 1
ATOM 734 C C . GLY A 1 91 ? 11.455 -1.228 -36.468 1.00 91.69 91 GLY A C 1
ATOM 735 O O . GLY A 1 91 ? 10.919 -2.285 -36.150 1.00 91.69 91 GLY A O 1
ATOM 736 N N . GLN A 1 92 ? 11.963 -0.408 -35.554 1.00 90.25 92 GLN A N 1
ATOM 737 C CA . GLN A 1 92 ? 12.047 -0.762 -34.140 1.00 90.25 92 GLN A CA 1
ATOM 738 C C . GLN A 1 92 ? 11.363 0.284 -33.264 1.00 90.25 92 GLN A C 1
ATOM 740 O O . GLN A 1 92 ? 11.615 1.482 -33.387 1.00 90.25 92 GLN A O 1
ATOM 745 N N . ARG A 1 93 ? 10.519 -0.167 -32.329 1.00 91.38 93 ARG A N 1
ATOM 746 C CA . ARG A 1 93 ? 9.903 0.689 -31.310 1.00 91.38 93 ARG A CA 1
ATOM 747 C C . ARG A 1 93 ? 10.619 0.515 -29.973 1.00 91.38 93 ARG A C 1
ATOM 749 O O . ARG A 1 93 ? 10.482 -0.523 -29.329 1.00 91.38 93 ARG A O 1
ATOM 756 N N . THR A 1 94 ? 11.309 1.556 -29.520 1.00 90.00 94 THR A N 1
ATOM 757 C CA . THR A 1 94 ? 11.989 1.578 -28.216 1.00 90.00 94 THR A CA 1
ATOM 758 C C . THR A 1 94 ? 11.090 2.185 -27.135 1.00 90.00 94 THR A C 1
ATOM 760 O O . THR A 1 94 ? 10.403 3.182 -27.363 1.00 90.00 94 THR A O 1
ATOM 763 N N . ARG A 1 95 ? 11.068 1.576 -25.947 1.00 89.19 95 ARG A N 1
ATOM 764 C CA . ARG A 1 95 ? 10.422 2.086 -24.728 1.00 89.19 95 ARG A CA 1
ATOM 765 C C . ARG A 1 95 ? 11.426 1.988 -23.588 1.00 89.19 95 ARG A C 1
ATOM 767 O O . ARG A 1 95 ? 12.085 0.964 -23.451 1.00 89.19 95 ARG A O 1
ATOM 774 N N . PHE A 1 96 ? 11.536 3.017 -22.762 1.00 86.00 96 PHE A N 1
ATOM 775 C CA . PHE A 1 96 ? 12.362 2.933 -21.562 1.00 86.00 96 PHE A CA 1
ATOM 776 C C . PHE A 1 96 ? 11.587 2.231 -20.456 1.00 86.00 96 PHE A C 1
ATOM 778 O O . PHE A 1 96 ? 10.419 2.537 -20.214 1.00 86.00 96 PHE A O 1
ATOM 785 N N . LYS A 1 97 ? 12.244 1.281 -19.800 1.00 79.19 97 LYS A N 1
ATOM 786 C CA . LYS A 1 97 ? 11.755 0.660 -18.579 1.00 79.19 97 LYS A CA 1
ATOM 787 C C . LYS A 1 97 ? 12.659 1.116 -17.439 1.00 79.19 97 LYS A C 1
ATOM 789 O O . LYS A 1 97 ? 13.865 0.869 -17.469 1.00 79.19 97 LYS A O 1
ATOM 794 N N . ALA A 1 98 ? 12.077 1.803 -16.462 1.00 72.50 98 ALA A N 1
ATOM 795 C CA . ALA A 1 98 ? 12.697 1.991 -15.159 1.00 72.50 98 ALA A CA 1
ATOM 796 C C . ALA A 1 98 ? 12.439 0.700 -14.363 1.00 72.50 98 ALA A C 1
ATOM 798 O O . ALA A 1 98 ? 11.292 0.379 -14.058 1.00 72.50 98 ALA A O 1
ATOM 799 N N . GLY A 1 99 ? 13.482 -0.109 -14.158 1.00 64.25 99 GLY A N 1
ATOM 800 C CA . GLY A 1 99 ? 13.398 -1.475 -13.623 1.00 64.25 99 GLY A CA 1
ATOM 801 C C . GLY A 1 99 ? 13.764 -2.561 -14.649 1.00 64.25 99 GLY A C 1
ATOM 802 O O . GLY A 1 99 ? 13.452 -2.469 -15.835 1.00 64.25 99 GLY A O 1
ATOM 803 N N . CYS A 1 100 ? 14.456 -3.616 -14.210 1.00 60.66 100 CYS A N 1
ATOM 804 C CA . CYS A 1 100 ? 15.175 -4.532 -15.106 1.00 60.66 100 CYS A CA 1
ATOM 805 C C . CYS A 1 100 ? 14.449 -5.875 -15.361 1.00 60.66 100 CYS A C 1
ATOM 807 O O . CYS A 1 100 ? 13.697 -6.381 -14.538 1.00 60.66 100 CYS A O 1
ATOM 809 N N . THR A 1 101 ? 14.697 -6.466 -16.525 1.00 57.28 101 THR A N 1
ATOM 810 C CA . THR A 1 101 ? 14.428 -7.864 -16.911 1.00 57.28 101 THR A CA 1
ATOM 811 C C . THR A 1 101 ? 15.705 -8.288 -17.637 1.00 57.28 101 THR A C 1
ATOM 813 O O . THR A 1 101 ? 15.909 -7.850 -18.760 1.00 57.28 101 THR A O 1
ATOM 816 N N . ALA A 1 102 ? 16.719 -8.846 -16.968 1.00 58.97 102 ALA A N 1
ATOM 817 C CA . ALA A 1 102 ? 16.869 -10.300 -16.853 1.00 58.97 102 ALA A CA 1
ATOM 818 C C . ALA A 1 102 ? 17.728 -10.789 -15.656 1.00 58.97 102 ALA A C 1
ATOM 820 O O . ALA A 1 102 ? 17.866 -11.990 -15.480 1.00 58.97 102 ALA A O 1
ATOM 821 N N . THR A 1 103 ? 18.264 -9.917 -14.794 1.00 68.50 103 THR A N 1
ATOM 822 C CA . THR A 1 103 ? 18.982 -10.340 -13.563 1.00 68.50 103 THR A CA 1
ATOM 823 C C . THR A 1 103 ? 18.682 -9.428 -12.379 1.00 68.50 103 THR A C 1
ATOM 825 O O . THR A 1 103 ? 18.161 -9.892 -11.372 1.00 68.50 103 THR A O 1
ATOM 828 N N . LEU A 1 104 ? 18.879 -8.112 -12.515 1.00 72.75 104 LEU A N 1
ATOM 829 C CA . LEU A 1 104 ? 18.681 -7.174 -11.399 1.00 72.75 104 LEU A CA 1
ATOM 830 C C . LEU A 1 104 ? 17.211 -7.027 -10.969 1.00 72.75 104 LEU A C 1
ATOM 832 O O . LEU A 1 104 ? 16.925 -6.948 -9.784 1.00 72.75 104 LEU A O 1
ATOM 836 N N . GLY A 1 105 ? 16.257 -7.020 -11.905 1.00 77.69 105 GLY A N 1
ATOM 837 C CA . GLY A 1 105 ? 14.844 -6.880 -11.529 1.00 77.69 105 GLY A CA 1
ATOM 838 C C . GLY A 1 105 ? 14.213 -8.170 -11.014 1.00 77.69 105 GLY A C 1
ATOM 839 O O . GLY A 1 105 ? 13.321 -8.104 -10.178 1.00 77.69 105 GLY A O 1
ATOM 840 N N . ASN A 1 106 ? 14.704 -9.336 -11.446 1.00 85.12 106 ASN A N 1
ATOM 841 C CA . ASN A 1 106 ? 14.326 -10.608 -10.825 1.00 85.12 106 ASN A CA 1
ATOM 842 C C . ASN A 1 106 ? 14.922 -10.707 -9.417 1.00 85.12 106 ASN A C 1
ATOM 844 O O . ASN A 1 106 ? 14.224 -11.115 -8.499 1.00 85.12 106 ASN A O 1
ATOM 848 N N . PHE A 1 107 ? 16.168 -10.263 -9.236 1.00 85.75 107 PHE A N 1
ATOM 849 C CA . PHE A 1 107 ? 16.802 -10.169 -7.924 1.00 85.75 107 PHE A CA 1
ATOM 850 C C . PHE A 1 107 ? 16.030 -9.241 -6.976 1.00 85.75 107 PHE A C 1
ATOM 852 O O . PHE A 1 107 ? 15.669 -9.668 -5.888 1.00 85.75 107 PHE A O 1
ATOM 859 N N . ALA A 1 108 ? 15.680 -8.026 -7.414 1.00 88.19 108 ALA A N 1
ATOM 860 C CA . ALA A 1 108 ? 14.888 -7.090 -6.611 1.00 88.19 108 ALA A CA 1
ATOM 861 C C . ALA A 1 108 ? 13.493 -7.636 -6.250 1.00 88.19 108 ALA A C 1
ATOM 863 O O . ALA A 1 108 ? 13.000 -7.397 -5.153 1.00 88.19 108 ALA A O 1
ATOM 864 N N . LYS A 1 109 ? 12.853 -8.395 -7.150 1.00 88.31 109 LYS A N 1
ATOM 865 C CA . LYS A 1 109 ? 11.598 -9.093 -6.833 1.00 88.31 109 LYS A CA 1
ATOM 866 C C . LYS A 1 109 ? 11.807 -10.212 -5.819 1.00 88.31 109 LYS A C 1
ATOM 868 O O . LYS A 1 109 ? 11.040 -10.307 -4.877 1.00 88.31 109 LYS A O 1
ATOM 873 N N . ALA A 1 110 ? 12.857 -11.017 -5.973 1.00 90.31 110 ALA A N 1
ATOM 874 C CA . ALA A 1 110 ? 13.160 -12.100 -5.044 1.00 90.31 110 ALA A CA 1
ATOM 875 C C . ALA A 1 110 ? 13.447 -11.579 -3.627 1.00 90.31 110 ALA A C 1
ATOM 877 O O . ALA A 1 110 ? 12.962 -12.158 -2.656 1.00 90.31 110 ALA A O 1
ATOM 878 N N . THR A 1 111 ? 14.188 -10.472 -3.496 1.00 92.50 111 THR A N 1
ATOM 879 C CA . THR A 1 111 ? 14.431 -9.836 -2.194 1.00 92.50 111 THR A CA 1
ATOM 880 C C . THR A 1 111 ? 13.158 -9.220 -1.617 1.00 92.50 111 THR A C 1
ATOM 882 O O . THR A 1 111 ? 12.887 -9.409 -0.434 1.00 92.50 111 THR A O 1
ATOM 885 N N . PHE A 1 112 ? 12.341 -8.552 -2.437 1.00 92.69 112 PHE A N 1
ATOM 886 C CA . PHE A 1 112 ? 11.038 -8.031 -2.013 1.00 92.69 112 PHE A CA 1
ATOM 887 C C . PHE A 1 112 ? 10.106 -9.146 -1.516 1.00 92.69 112 PHE A C 1
ATOM 889 O O . PHE A 1 112 ? 9.560 -9.048 -0.419 1.00 92.69 112 PHE A O 1
ATOM 896 N N . ASP A 1 113 ? 9.979 -10.234 -2.277 1.00 93.25 113 ASP A N 1
ATOM 897 C CA . ASP A 1 113 ? 9.144 -11.384 -1.924 1.00 93.25 113 ASP A CA 1
ATOM 898 C C . ASP A 1 113 ? 9.643 -12.062 -0.638 1.00 93.25 113 ASP A C 1
ATOM 900 O O . ASP A 1 113 ? 8.840 -12.501 0.187 1.00 93.25 113 ASP A O 1
ATOM 904 N N . ALA A 1 114 ? 10.963 -12.133 -0.433 1.00 95.00 114 ALA A N 1
ATOM 905 C CA . ALA A 1 114 ? 11.550 -12.649 0.802 1.00 95.00 114 ALA A CA 1
ATOM 906 C C . ALA A 1 114 ? 11.213 -11.761 2.011 1.00 95.00 114 ALA A C 1
ATOM 908 O O . ALA A 1 114 ? 10.795 -12.282 3.045 1.00 95.00 114 ALA A O 1
ATOM 909 N N . ILE A 1 115 ? 11.328 -10.434 1.873 1.00 95.44 115 ILE A N 1
ATOM 910 C CA . ILE A 1 115 ? 10.985 -9.477 2.937 1.00 95.44 115 ILE A CA 1
ATOM 911 C C . ILE A 1 115 ? 9.484 -9.526 3.238 1.00 95.44 115 ILE A C 1
ATOM 913 O O . ILE A 1 115 ? 9.098 -9.568 4.402 1.00 95.44 115 ILE A O 1
ATOM 917 N N . SER A 1 116 ? 8.627 -9.596 2.219 1.00 94.19 116 SER A N 1
ATOM 918 C CA . SER A 1 116 ? 7.174 -9.706 2.402 1.00 94.19 116 SER A CA 1
ATOM 919 C C . SER A 1 116 ? 6.788 -10.946 3.216 1.00 94.19 116 SER A C 1
ATOM 921 O O . SER A 1 116 ? 5.914 -10.872 4.079 1.00 94.19 116 SER A O 1
ATOM 923 N N . LYS A 1 117 ? 7.489 -12.069 3.014 1.00 94.56 117 LYS A N 1
ATOM 924 C CA . LYS A 1 117 ? 7.264 -13.310 3.766 1.00 94.56 117 LYS A CA 1
ATOM 925 C C . LYS A 1 117 ? 7.721 -13.248 5.222 1.00 94.56 117 LYS A C 1
ATOM 927 O O . LYS A 1 117 ? 7.311 -14.115 5.992 1.00 94.56 117 LYS A O 1
ATOM 932 N N . THR A 1 118 ? 8.509 -12.254 5.636 1.00 95.69 118 THR A N 1
ATOM 933 C CA . THR A 1 118 ? 8.973 -12.169 7.034 1.00 95.69 118 THR A CA 1
ATOM 934 C C . THR A 1 118 ? 7.804 -12.077 8.017 1.00 95.69 118 THR A C 1
ATOM 936 O O . THR A 1 118 ? 7.793 -12.801 9.005 1.00 95.69 118 THR A O 1
ATOM 939 N N . TYR A 1 119 ? 6.760 -11.311 7.686 1.00 91.38 119 TYR A N 1
ATOM 940 C CA . TYR A 1 119 ? 5.534 -11.214 8.488 1.00 91.38 119 TYR A CA 1
ATOM 941 C C . TYR A 1 119 ? 4.637 -12.458 8.419 1.00 91.38 119 TYR A C 1
ATOM 943 O O . TYR A 1 119 ? 3.763 -12.624 9.262 1.00 91.38 119 TYR A O 1
ATOM 951 N N . SER A 1 120 ? 4.844 -13.347 7.441 1.00 92.12 120 SER A N 1
ATOM 952 C CA . SER A 1 120 ? 4.119 -14.625 7.363 1.00 92.12 120 SER A CA 1
ATOM 953 C C . SER A 1 120 ? 4.743 -15.724 8.228 1.00 92.12 120 SER A C 1
ATOM 955 O O . SER A 1 120 ? 4.107 -16.748 8.475 1.00 92.12 120 SER A O 1
ATOM 957 N N . TYR A 1 121 ? 5.988 -15.538 8.681 1.00 93.56 121 TYR A N 1
ATOM 958 C CA . TYR A 1 121 ? 6.688 -16.534 9.480 1.00 93.56 121 TYR A CA 1
ATOM 959 C C . TYR A 1 121 ? 6.213 -16.495 10.937 1.00 93.56 121 TYR A C 1
ATOM 961 O O . TYR A 1 121 ? 6.447 -15.532 11.668 1.00 93.56 121 TYR A O 1
ATOM 969 N N . LEU A 1 122 ? 5.554 -17.568 11.373 1.00 93.69 122 LEU A N 1
ATOM 970 C CA . LEU A 1 122 ? 5.004 -17.675 12.719 1.00 93.69 122 LEU A CA 1
ATOM 971 C C . LEU A 1 122 ? 6.103 -18.054 13.721 1.00 93.69 122 LEU A C 1
ATOM 973 O O . LEU A 1 122 ? 6.560 -19.196 13.768 1.00 93.69 122 LEU A O 1
ATOM 977 N N . THR A 1 123 ? 6.509 -17.095 14.547 1.00 92.50 123 THR A N 1
ATOM 978 C CA . THR A 1 123 ? 7.438 -17.332 15.661 1.00 92.50 123 THR A CA 1
ATOM 979 C C . THR A 1 123 ? 6.675 -17.646 16.953 1.00 92.50 123 THR A C 1
ATOM 981 O O . THR A 1 123 ? 5.532 -17.210 17.096 1.00 92.50 123 THR A O 1
ATOM 984 N N . PRO A 1 124 ? 7.288 -18.335 17.938 1.00 94.50 124 PRO A N 1
ATOM 985 C CA . PRO A 1 124 ? 6.633 -18.647 19.214 1.00 94.50 124 PRO A CA 1
ATOM 986 C C . PRO 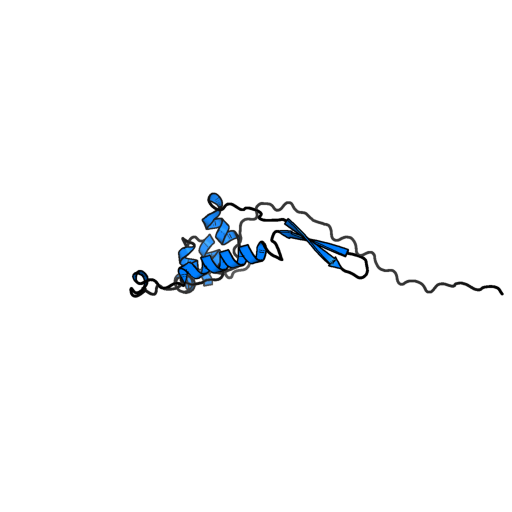A 1 124 ? 6.063 -17.442 19.976 1.00 94.50 124 PRO A C 1
ATOM 988 O O . PRO A 1 124 ? 5.113 -17.579 20.741 1.00 94.50 124 PRO A O 1
ATOM 991 N N . TYR A 1 125 ? 6.602 -16.241 19.746 1.00 92.38 125 TYR A N 1
ATOM 992 C CA . TYR A 1 125 ? 6.083 -14.995 20.318 1.00 92.38 125 TYR A CA 1
ATOM 993 C C . TYR A 1 125 ? 4.676 -14.633 19.804 1.00 92.38 125 TYR A C 1
ATOM 995 O O . TYR A 1 125 ? 3.880 -14.047 20.536 1.00 92.38 125 TYR A O 1
ATOM 1003 N N . LEU A 1 126 ? 4.362 -15.012 18.563 1.00 90.56 126 LEU A N 1
ATOM 1004 C CA . LEU A 1 126 ? 3.112 -14.699 17.867 1.00 90.56 126 LEU A CA 1
ATOM 1005 C C . LEU A 1 126 ? 2.017 -15.758 18.090 1.00 90.56 126 LEU A C 1
ATOM 1007 O O . LEU A 1 126 ? 0.955 -15.668 17.488 1.00 90.56 126 LEU A O 1
ATOM 1011 N N . TRP A 1 127 ? 2.254 -16.765 18.939 1.00 93.50 127 TRP A N 1
ATOM 1012 C CA . TRP A 1 127 ? 1.264 -17.809 19.252 1.00 93.50 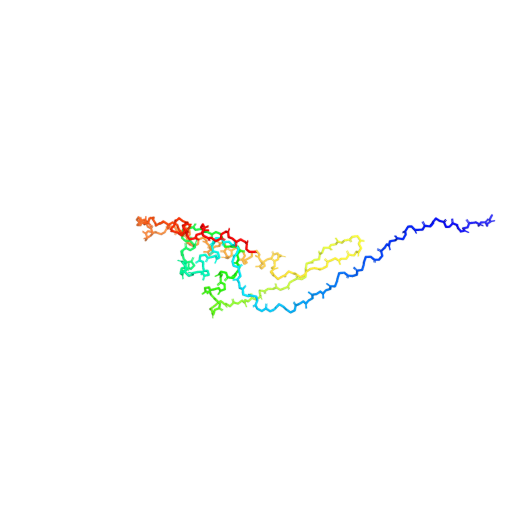127 TRP A CA 1
ATOM 1013 C C . TRP A 1 127 ? 0.186 -17.367 20.241 1.00 93.50 127 TRP A C 1
ATOM 1015 O O . TRP A 1 127 ? -0.760 -18.109 20.493 1.00 93.50 127 TRP A O 1
ATOM 1025 N N . LYS A 1 128 ? 0.328 -16.177 20.830 1.00 92.06 128 LYS A N 1
ATOM 1026 C CA . LYS A 1 128 ? -0.709 -15.601 21.685 1.00 92.06 128 LYS A CA 1
ATOM 1027 C C . LYS A 1 128 ? -1.960 -15.332 20.855 1.00 92.06 128 LYS A C 1
ATOM 1029 O O . LYS A 1 128 ? -1.866 -14.905 19.707 1.00 92.06 128 LYS A O 1
ATOM 1034 N N . GLU A 1 129 ? -3.121 -15.556 21.455 1.00 90.94 129 GLU A N 1
ATOM 1035 C CA . GLU A 1 129 ? -4.399 -15.319 20.791 1.00 90.94 129 GLU A CA 1
ATOM 1036 C C . GLU A 1 129 ? -4.518 -13.861 20.337 1.00 90.94 129 GLU A C 1
ATOM 1038 O O . GLU A 1 129 ? -4.287 -12.918 21.099 1.00 90.94 129 GLU A O 1
ATOM 1043 N N . THR A 1 130 ? -4.869 -13.680 19.067 1.00 88.56 130 THR A N 1
ATOM 1044 C CA . THR A 1 130 ? -5.085 -12.361 18.481 1.00 88.56 130 THR A CA 1
ATOM 1045 C C . THR A 1 130 ? -6.478 -11.859 18.827 1.00 88.56 130 THR A C 1
ATOM 1047 O O . THR A 1 130 ? -7.469 -12.553 18.597 1.00 88.56 130 THR A O 1
ATOM 1050 N N . VAL A 1 131 ? -6.575 -10.619 19.302 1.00 89.62 131 VAL A N 1
ATOM 1051 C CA . VAL A 1 131 ? -7.865 -9.943 19.462 1.00 89.62 131 VAL A CA 1
ATOM 1052 C C . VAL A 1 131 ? -8.360 -9.453 18.102 1.00 89.62 131 VAL A C 1
ATOM 1054 O O . VAL A 1 131 ? -7.762 -8.575 17.483 1.00 89.62 131 VAL A O 1
ATOM 1057 N N . PHE A 1 132 ? -9.455 -10.032 17.615 1.00 88.75 132 PHE A N 1
ATOM 1058 C CA . PHE A 1 132 ? -10.064 -9.605 16.358 1.00 88.75 132 PHE A CA 1
ATOM 1059 C C . PHE A 1 132 ? -10.853 -8.312 16.571 1.00 88.75 132 PHE A C 1
ATOM 1061 O O . PHE A 1 132 ? -11.927 -8.309 17.174 1.00 88.75 132 PHE A O 1
ATOM 1068 N N . THR A 1 133 ? -10.313 -7.203 16.076 1.00 91.38 133 THR A N 1
ATOM 1069 C CA . THR A 1 133 ? -10.998 -5.907 16.040 1.00 91.38 133 THR A CA 1
ATOM 1070 C C . THR A 1 133 ? -11.862 -5.783 14.782 1.00 91.38 133 THR A C 1
ATOM 1072 O O . THR A 1 133 ? -11.728 -6.552 13.826 1.00 91.38 133 THR A O 1
ATOM 1075 N N . LYS A 1 134 ? -12.804 -4.834 14.778 1.00 92.69 134 LYS A N 1
ATOM 1076 C CA . LYS A 1 134 ? -13.659 -4.593 13.608 1.00 92.69 134 LYS A CA 1
ATOM 1077 C C . LYS A 1 134 ? -12.846 -3.911 12.508 1.00 92.69 134 LYS A C 1
ATOM 1079 O O . LYS A 1 134 ? -11.986 -3.084 12.782 1.00 92.69 134 LYS A O 1
ATOM 1084 N N . SER A 1 135 ? -13.141 -4.234 11.248 1.00 92.19 135 SER A N 1
ATOM 1085 C CA . SER A 1 135 ? -12.465 -3.571 10.126 1.00 92.19 135 SER A CA 1
ATOM 1086 C C . SER A 1 135 ? -12.882 -2.094 10.019 1.00 92.19 135 SER A C 1
ATOM 1088 O O . SER A 1 135 ? -14.049 -1.783 10.281 1.00 92.19 135 SER A O 1
ATOM 1090 N N . PRO A 1 136 ? -12.014 -1.189 9.527 1.00 92.31 136 PRO A N 1
ATOM 1091 C CA . PRO A 1 136 ? -12.354 0.222 9.331 1.00 92.31 136 PRO A CA 1
ATOM 1092 C C . PRO A 1 136 ? -13.585 0.430 8.441 1.00 92.31 136 PRO A C 1
ATOM 1094 O O . PRO A 1 136 ? -14.358 1.366 8.628 1.00 92.31 136 PRO A O 1
ATOM 1097 N N . TYR A 1 137 ? -13.815 -0.466 7.478 1.00 91.75 137 TYR A N 1
ATOM 1098 C CA . TYR A 1 137 ? -15.021 -0.422 6.652 1.00 91.75 137 TYR A CA 1
ATOM 1099 C C . TYR A 1 137 ? -16.293 -0.720 7.431 1.00 91.75 137 TYR A C 1
ATOM 1101 O O . TYR A 1 137 ? -17.329 -0.157 7.093 1.00 91.75 137 TYR A O 1
ATOM 1109 N N . GLN A 1 138 ? -16.220 -1.587 8.439 1.00 91.69 138 GLN A N 1
ATOM 1110 C CA . GLN A 1 138 ? -17.350 -1.907 9.296 1.00 91.69 138 GLN A CA 1
ATOM 1111 C C . GLN A 1 138 ? -17.591 -0.794 10.320 1.00 91.69 138 GLN A C 1
ATOM 1113 O O . GLN A 1 138 ? -18.732 -0.362 10.480 1.00 91.69 138 GLN A O 1
ATOM 1118 N N . GLU A 1 139 ? -16.536 -0.292 10.967 1.00 90.94 139 GLU A N 1
ATOM 1119 C CA . GLU A 1 139 ? -16.638 0.775 11.973 1.00 90.94 139 GLU A CA 1
ATOM 1120 C C . GLU A 1 139 ? -17.155 2.091 11.386 1.00 90.94 139 GLU A C 1
ATOM 1122 O O . GLU A 1 139 ? -18.015 2.742 11.976 1.00 90.94 139 GLU A O 1
ATOM 1127 N N . PHE A 1 140 ? -16.690 2.462 10.191 1.00 91.38 140 PHE A N 1
ATOM 1128 C CA . PHE A 1 140 ? -17.050 3.725 9.546 1.00 91.38 140 PHE A CA 1
ATOM 1129 C C . PHE A 1 140 ? -18.108 3.564 8.446 1.00 91.38 140 PHE A C 1
ATOM 1131 O O . PHE A 1 140 ? -18.191 4.396 7.537 1.00 91.38 140 PHE A O 1
ATOM 1138 N N . THR A 1 141 ? -18.945 2.523 8.526 1.00 90.06 141 THR A N 1
ATOM 1139 C CA . THR A 1 141 ? -20.020 2.267 7.548 1.00 90.06 141 THR A CA 1
ATOM 1140 C C . THR A 1 141 ? -20.916 3.496 7.372 1.00 90.06 141 THR A C 1
ATOM 1142 O O . THR A 1 141 ? -21.100 3.970 6.250 1.00 90.06 141 THR A O 1
ATOM 1145 N N . ASP A 1 142 ? -21.388 4.083 8.475 1.00 87.56 142 ASP A N 1
ATOM 1146 C CA . ASP A 1 142 ? -22.290 5.244 8.458 1.00 87.56 142 ASP A CA 1
ATOM 1147 C C . ASP A 1 142 ? -21.657 6.479 7.811 1.00 87.56 142 ASP A C 1
ATOM 1149 O O . ASP A 1 142 ? -22.339 7.303 7.202 1.00 87.56 142 ASP A O 1
ATOM 1153 N N . HIS A 1 143 ? -20.337 6.616 7.931 1.00 86.56 143 HIS A N 1
ATOM 1154 C CA . HIS A 1 143 ? -19.587 7.704 7.319 1.00 86.56 143 HIS A CA 1
ATOM 1155 C C . HIS A 1 143 ? -19.475 7.517 5.800 1.00 86.56 143 HIS A C 1
ATOM 1157 O O . HIS A 1 143 ? -19.676 8.452 5.024 1.00 86.56 143 HIS A O 1
ATOM 1163 N N . LEU A 1 144 ? -19.204 6.287 5.357 1.00 85.56 144 LEU A N 1
ATOM 1164 C CA . LEU A 1 144 ? -19.070 5.950 3.939 1.00 85.56 144 LEU A CA 1
ATOM 1165 C C . LEU A 1 144 ? -20.386 6.094 3.162 1.00 85.56 144 LEU A C 1
ATOM 1167 O O . LEU A 1 144 ? -20.350 6.385 1.966 1.00 85.56 144 LEU A O 1
ATOM 1171 N N . VAL A 1 145 ? -21.529 5.922 3.830 1.00 83.94 145 VAL A N 1
ATOM 1172 C CA . VAL A 1 145 ? -22.865 6.078 3.228 1.00 83.94 145 VAL A CA 1
ATOM 1173 C C . VAL A 1 145 ? -23.194 7.546 2.924 1.00 83.94 145 VAL A C 1
ATOM 1175 O O . VAL A 1 145 ? -23.834 7.832 1.914 1.00 83.94 145 VAL A O 1
ATOM 1178 N N . LYS A 1 146 ? -22.710 8.497 3.733 1.00 73.12 146 LYS A N 1
ATOM 1179 C CA . LYS A 1 146 ? -23.083 9.926 3.654 1.00 73.12 146 LYS A CA 1
ATOM 1180 C C . LYS A 1 146 ? -22.523 10.692 2.445 1.00 73.12 146 LYS A C 1
ATOM 1182 O O . LYS A 1 146 ? -22.878 11.846 2.255 1.00 73.12 146 LYS A O 1
ATOM 1187 N N . THR A 1 147 ? -21.671 10.087 1.614 1.00 61.56 147 THR A N 1
ATOM 1188 C CA . THR A 1 147 ? -20.882 10.813 0.591 1.00 61.56 147 THR A CA 1
ATOM 1189 C C . THR A 1 147 ? -21.290 10.524 -0.858 1.00 61.56 147 THR A C 1
ATOM 1191 O O . THR A 1 147 ? -20.465 10.606 -1.766 1.00 61.56 147 THR A O 1
ATOM 1194 N N . HIS A 1 148 ? -22.564 10.200 -1.108 1.00 52.88 148 HIS A N 1
ATOM 1195 C CA . HIS A 1 148 ? -23.090 9.989 -2.463 1.00 52.88 148 HIS A CA 1
ATOM 1196 C C . HIS A 1 148 ? -24.032 11.109 -2.932 1.00 52.88 148 HIS A C 1
ATOM 1198 O O . HIS A 1 148 ? -25.134 10.851 -3.410 1.00 52.88 148 HIS A O 1
ATOM 1204 N N . THR A 1 149 ? -23.590 12.361 -2.862 1.00 48.31 149 THR A N 1
ATOM 1205 C CA . THR A 1 149 ? -24.159 13.429 -3.693 1.00 48.31 149 THR A CA 1
ATOM 1206 C C . THR A 1 149 ? -23.069 13.934 -4.621 1.00 48.31 149 THR A C 1
ATOM 1208 O O . THR A 1 149 ? -22.224 14.745 -4.257 1.00 48.31 149 THR A O 1
ATOM 1211 N N . ARG A 1 150 ? -23.064 13.388 -5.843 1.00 46.75 150 ARG A N 1
ATOM 1212 C CA . ARG A 1 150 ? -22.429 14.063 -6.975 1.00 46.75 150 ARG A CA 1
ATOM 1213 C C . ARG A 1 150 ? -23.206 15.361 -7.172 1.00 46.75 150 ARG A C 1
ATOM 1215 O O . ARG A 1 150 ? -24.370 15.296 -7.563 1.00 46.75 150 ARG A O 1
ATOM 1222 N N . VAL A 1 151 ? -22.594 16.484 -6.813 1.00 38.41 151 VAL A N 1
ATOM 1223 C CA . VAL A 1 151 ? -22.951 17.778 -7.403 1.00 38.41 151 VAL A CA 1
ATOM 1224 C C . VAL A 1 151 ? -22.476 17.765 -8.850 1.00 38.41 151 VAL A C 1
ATOM 1226 O O . VAL A 1 151 ? -21.367 17.228 -9.086 1.00 38.41 151 VAL A O 1
#

Secondary structure (DSSP, 8-state):
----------PPP----------------------SHHHHHHHTT----HHHHHHTTPPP--THHHHHHHTTT-------EEEEEEEETTEEEEEEEES-SSSHHHHHHHHHHHHHHHTTS--GGGGSPP--PPPHHHHTHHHHHTT----

Radius of gyration: 27.25 Å; chains: 1; bounding box: 43×41×99 Å

InterPro domains:
  IPR000851 Small ribosomal subunit protein uS5 [PTHR13718] (25-98)
  IPR013810 Small ribosomal subunit protein uS5, N-terminal [PF00333] (74-98)